Protein AF-A0AAW6NLX8-F1 (afdb_monomer_lite)

Radius of gyration: 13.32 Å; chains: 1; bounding box: 28×21×38 Å

pLDDT: mean 91.65, std 8.45, range [51.34, 98.19]

InterPro domains:
  IPR036237 Xylose isomerase-like superfamily [SSF51658] (1-71)

Sequence (72 aa):
RQLAPAVSYIHVKAAVPHKAQFRAVAPDQTDSRWRDLLNQLPADAPRGIEFPLEGTDLTAVTRHYVNLLREE

Foldseek 3Di:
DVCQVVQQAEEDFDWDDDPPDIATAHCVVDDPVVVVVCVSHPLPRYYHYDGDQDDPDSVVSVVVVCVVVNDD

Secondary structure (DSSP, 8-state):
-TTGGG---EEE-EEEEETTEEEEE-GGGS-THHHHHHTTS-TTS-EEE-S---SS-HHHHHHHHHHHHH--

Organism: Enterobacter cloacae (NCBI:txid550)

Structure (mmCIF, N/CA/C/O backbone):
data_AF-A0AAW6NLX8-F1
#
_entry.id   AF-A0AAW6NLX8-F1
#
loop_
_atom_site.group_PDB
_atom_site.id
_atom_site.type_symbol
_atom_site.label_atom_id
_atom_site.label_alt_id
_atom_site.label_comp_id
_atom_site.label_asym_id
_atom_site.label_entity_id
_atom_site.label_seq_id
_atom_site.pdbx_PDB_ins_code
_atom_site.Cartn_x
_atom_site.Cartn_y
_atom_site.Cartn_z
_atom_site.occupancy
_atom_site.B_iso_or_equiv
_atom_site.auth_seq_id
_atom_site.auth_comp_id
_atom_site.auth_asym_id
_atom_site.auth_atom_id
_atom_site.pdbx_PDB_model_num
ATOM 1 N N . ARG A 1 1 ? 8.312 1.694 17.255 1.00 80.44 1 ARG A N 1
ATOM 2 C CA . ARG A 1 1 ? 6.827 1.694 17.217 1.00 80.44 1 ARG A CA 1
ATOM 3 C C . ARG A 1 1 ? 6.190 3.010 17.700 1.00 80.44 1 ARG A C 1
ATOM 5 O O . ARG A 1 1 ? 4.995 3.030 17.931 1.00 80.44 1 ARG A O 1
ATOM 12 N N . GLN A 1 2 ? 6.930 4.120 17.820 1.00 92.94 2 GLN A N 1
ATOM 13 C CA . GLN A 1 2 ? 6.400 5.371 18.397 1.00 92.94 2 GLN A CA 1
ATOM 14 C C 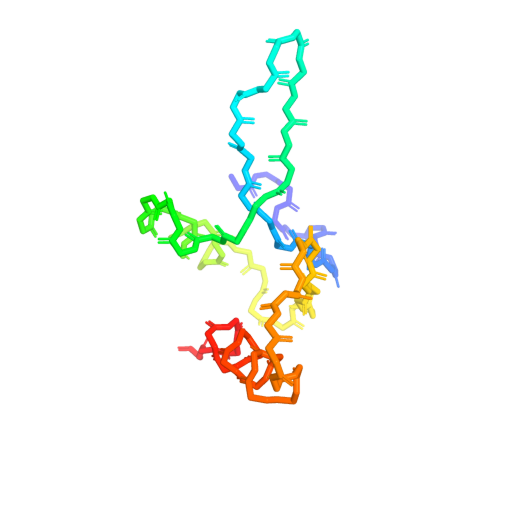. GLN A 1 2 ? 5.204 5.956 17.623 1.00 92.94 2 GLN A C 1
ATOM 16 O O . GLN A 1 2 ? 4.306 6.514 18.236 1.00 92.94 2 GLN A O 1
ATOM 21 N N . LEU A 1 3 ? 5.178 5.787 16.296 1.00 94.81 3 LEU A N 1
ATOM 22 C CA . LEU A 1 3 ? 4.115 6.316 15.433 1.00 94.81 3 LEU A CA 1
ATOM 23 C C . LEU A 1 3 ? 2.911 5.381 15.283 1.00 94.81 3 LEU A C 1
AT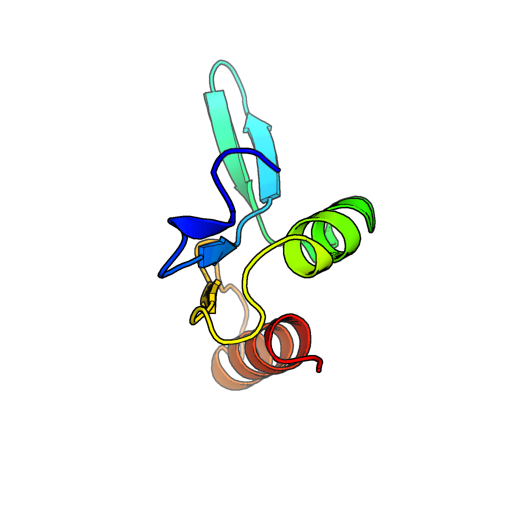OM 25 O O . LEU A 1 3 ? 1.865 5.830 14.833 1.00 94.81 3 LEU A O 1
ATOM 29 N N . ALA A 1 4 ? 3.039 4.103 15.659 1.00 95.44 4 ALA A N 1
ATOM 30 C CA . ALA A 1 4 ? 1.998 3.101 15.426 1.00 95.44 4 ALA A CA 1
ATOM 31 C C . ALA A 1 4 ? 0.622 3.496 16.006 1.00 95.44 4 ALA A C 1
ATOM 33 O O . ALA A 1 4 ? -0.356 3.337 15.284 1.00 95.44 4 ALA A O 1
ATOM 34 N N . PRO A 1 5 ? 0.514 4.087 17.218 1.00 95.38 5 PRO A N 1
ATOM 35 C CA . PRO A 1 5 ? -0.783 4.500 17.764 1.00 95.38 5 PRO A CA 1
ATOM 36 C C . PRO A 1 5 ? -1.511 5.592 16.964 1.00 95.38 5 PRO A C 1
ATOM 38 O O . PRO A 1 5 ? -2.701 5.792 17.170 1.00 95.38 5 PRO A O 1
ATOM 41 N N . ALA A 1 6 ? -0.811 6.321 16.088 1.00 96.75 6 ALA A N 1
ATOM 42 C CA . ALA A 1 6 ? -1.382 7.395 15.274 1.00 96.75 6 ALA A CA 1
ATOM 43 C C . ALA A 1 6 ? -1.663 6.972 13.819 1.00 96.75 6 ALA A C 1
ATOM 45 O O . ALA A 1 6 ? -2.147 7.781 13.029 1.00 96.75 6 ALA A O 1
ATOM 46 N N . VAL A 1 7 ? -1.333 5.734 13.434 1.00 97.31 7 VAL A N 1
ATOM 47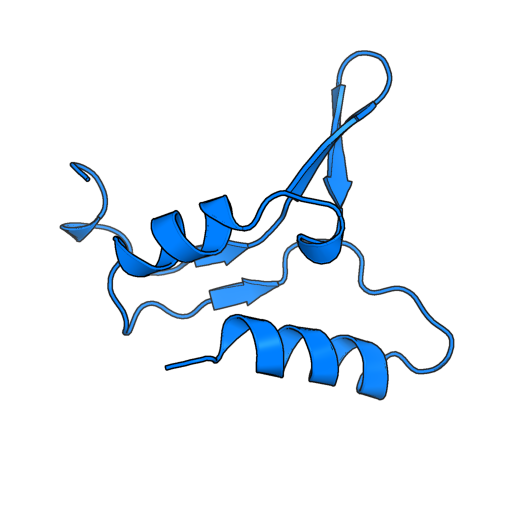 C CA . VAL A 1 7 ? -1.542 5.246 12.066 1.00 97.31 7 VAL A CA 1
ATOM 48 C C . VAL A 1 7 ? -3.014 4.906 11.862 1.00 97.31 7 VAL A C 1
ATOM 50 O O . VAL A 1 7 ? -3.538 4.004 12.501 1.00 97.31 7 VAL A O 1
ATOM 53 N N . SER A 1 8 ? -3.660 5.602 10.930 1.00 96.94 8 SER A N 1
ATOM 54 C CA . SER A 1 8 ? -5.048 5.349 10.523 1.00 96.94 8 SER A CA 1
ATOM 55 C C . SER A 1 8 ? -5.181 4.831 9.089 1.00 96.94 8 SER A C 1
ATOM 57 O O . SER A 1 8 ? -6.272 4.446 8.683 1.00 96.94 8 SER A O 1
ATOM 59 N N . TYR A 1 9 ? -4.092 4.827 8.314 1.00 97.19 9 TYR A N 1
ATOM 60 C CA . TYR A 1 9 ? -4.044 4.338 6.937 1.00 97.19 9 TYR A CA 1
ATOM 61 C C . TYR A 1 9 ? -2.607 3.984 6.539 1.00 97.19 9 TYR A C 1
ATOM 63 O O . TYR A 1 9 ? -1.663 4.660 6.955 1.00 97.19 9 TYR A O 1
ATOM 71 N N . ILE A 1 10 ? -2.431 2.934 5.736 1.00 96.06 10 ILE A N 1
ATOM 72 C CA . ILE A 1 10 ? -1.114 2.400 5.366 1.00 96.06 10 ILE A CA 1
ATOM 73 C C . ILE A 1 10 ? -0.995 2.345 3.845 1.00 96.06 10 ILE A C 1
ATOM 75 O O . ILE A 1 10 ? -1.759 1.645 3.192 1.00 96.06 10 ILE A O 1
ATOM 79 N N . HIS A 1 11 ? 0.002 3.013 3.271 1.00 96.81 11 HIS A N 1
ATOM 80 C CA . HIS A 1 11 ? 0.397 2.789 1.880 1.00 96.81 11 HIS A CA 1
ATOM 81 C C . HIS A 1 11 ? 1.500 1.735 1.814 1.00 96.81 11 HIS A C 1
ATOM 83 O O . HIS A 1 11 ? 2.533 1.872 2.472 1.00 96.81 11 HIS A O 1
ATOM 89 N N . VAL A 1 12 ? 1.310 0.702 0.999 1.00 94.69 12 VAL A N 1
ATOM 90 C CA . VAL A 1 12 ? 2.281 -0.382 0.842 1.00 94.69 12 VAL A CA 1
ATOM 91 C C . VAL A 1 12 ? 2.975 -0.248 -0.504 1.00 94.69 12 VAL A C 1
ATOM 93 O O . VAL A 1 12 ? 2.312 -0.227 -1.538 1.00 94.69 12 VAL A O 1
ATOM 96 N N . LYS A 1 13 ? 4.312 -0.170 -0.480 1.00 94.69 13 LYS A N 1
ATOM 97 C CA . LYS A 1 13 ? 5.199 -0.246 -1.648 1.00 94.69 13 LYS A CA 1
ATOM 98 C C . LYS A 1 13 ? 6.608 -0.657 -1.231 1.00 94.69 13 LYS A C 1
ATOM 100 O O . LYS A 1 13 ? 7.061 -0.283 -0.150 1.00 94.69 13 LYS A O 1
ATOM 105 N N . ALA A 1 14 ? 7.313 -1.366 -2.103 1.00 93.38 14 ALA A N 1
ATOM 106 C CA . ALA A 1 14 ? 8.761 -1.491 -2.010 1.00 93.38 14 ALA A CA 1
ATOM 107 C C . ALA A 1 14 ? 9.442 -0.364 -2.795 1.00 93.38 14 ALA A C 1
ATOM 109 O O . ALA A 1 14 ? 8.838 0.240 -3.680 1.00 93.38 14 ALA A O 1
ATOM 110 N N . ALA A 1 15 ? 10.705 -0.082 -2.479 1.00 93.38 15 ALA A N 1
ATOM 111 C CA . ALA A 1 15 ? 11.500 0.919 -3.176 1.00 93.38 15 ALA A CA 1
ATOM 112 C C . ALA A 1 15 ? 12.877 0.354 -3.531 1.00 93.38 15 ALA A C 1
ATOM 114 O O . ALA A 1 15 ? 13.590 -0.137 -2.657 1.00 93.38 15 ALA A O 1
ATOM 115 N N . VAL A 1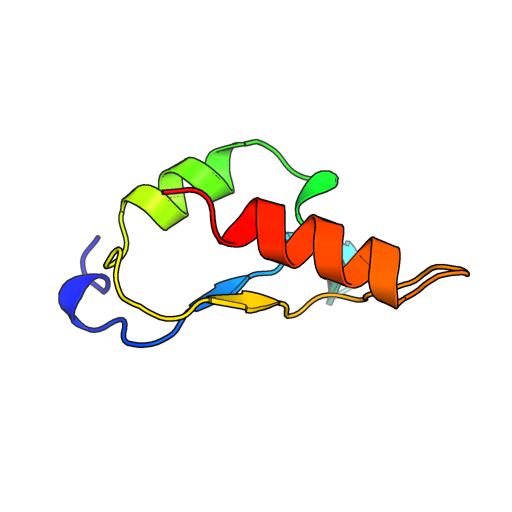 16 ? 13.263 0.459 -4.802 1.00 93.06 16 VAL A N 1
ATOM 116 C CA . VAL A 1 16 ? 14.595 0.061 -5.285 1.00 93.06 16 VAL A CA 1
ATOM 117 C C . VAL A 1 16 ? 15.370 1.280 -5.790 1.00 93.06 16 VAL A C 1
ATOM 119 O O . VAL A 1 16 ? 14.746 2.209 -6.322 1.00 93.06 16 VAL A O 1
ATOM 122 N N . PRO A 1 17 ? 16.709 1.312 -5.645 1.00 95.25 17 PRO A N 1
ATOM 123 C CA . PRO A 1 17 ? 17.530 2.359 -6.241 1.00 95.25 17 PRO A CA 1
ATOM 124 C C . PRO A 1 17 ? 17.314 2.444 -7.755 1.00 95.25 17 PRO A C 1
ATOM 126 O O . PRO A 1 17 ? 17.310 1.438 -8.463 1.00 95.25 17 PRO A O 1
ATOM 129 N N . HIS A 1 18 ? 17.155 3.660 -8.265 1.00 94.81 18 HIS A N 1
ATOM 130 C CA . HIS A 1 18 ? 16.990 3.940 -9.682 1.00 94.81 18 HIS A CA 1
ATOM 131 C C . HIS A 1 18 ? 17.689 5.253 -10.049 1.00 94.81 18 HIS A C 1
ATOM 133 O O . HIS A 1 18 ? 17.159 6.346 -9.839 1.00 94.81 18 HIS A O 1
ATOM 139 N N . LYS A 1 19 ? 18.891 5.147 -10.631 1.00 94.94 19 LYS A N 1
ATOM 140 C CA . LYS A 1 19 ? 19.774 6.294 -10.912 1.00 94.94 19 LYS A CA 1
ATOM 141 C C . LYS A 1 19 ? 20.053 7.080 -9.619 1.00 94.94 19 LYS A C 1
ATOM 143 O O . LYS A 1 19 ? 20.544 6.501 -8.659 1.00 94.94 19 LYS A O 1
ATOM 148 N N . ALA A 1 20 ? 19.729 8.373 -9.591 1.00 96.31 20 ALA A N 1
ATOM 149 C CA . ALA A 1 20 ? 19.870 9.248 -8.427 1.00 96.31 20 ALA A CA 1
ATOM 150 C C . ALA A 1 20 ? 18.617 9.280 -7.521 1.00 96.31 20 ALA A C 1
ATOM 152 O O . ALA A 1 20 ? 18.508 10.149 -6.661 1.00 96.31 20 ALA A O 1
ATOM 153 N N . GLN A 1 21 ? 17.639 8.395 -7.743 1.00 95.94 21 GLN A N 1
ATOM 154 C CA . GLN A 1 21 ? 16.350 8.371 -7.042 1.00 95.94 21 GLN A CA 1
ATOM 155 C C . GLN A 1 21 ? 15.964 6.939 -6.640 1.00 95.94 21 GLN A C 1
ATOM 157 O O . GLN A 1 21 ? 16.729 5.996 -6.832 1.00 95.94 21 GLN A O 1
ATOM 162 N N . PHE A 1 22 ? 14.762 6.776 -6.086 1.00 95.75 22 PHE A N 1
ATOM 163 C CA . PHE A 1 22 ? 14.137 5.481 -5.830 1.00 95.75 22 PHE A CA 1
ATOM 164 C C . PHE A 1 22 ? 12.885 5.320 -6.687 1.00 95.75 22 PHE A C 1
ATOM 166 O O . PHE A 1 22 ? 12.206 6.298 -7.003 1.00 95.75 22 PHE A O 1
ATOM 173 N N . ARG A 1 23 ? 12.561 4.075 -7.037 1.00 95.25 23 ARG A N 1
ATOM 174 C CA . ARG A 1 23 ? 11.330 3.725 -7.750 1.00 95.25 23 ARG A CA 1
ATOM 175 C C . ARG A 1 23 ? 10.491 2.770 -6.913 1.00 95.25 23 ARG A C 1
ATOM 177 O O . ARG A 1 23 ? 11.022 1.804 -6.370 1.00 95.25 23 ARG A O 1
ATOM 184 N N . ALA A 1 24 ? 9.188 3.043 -6.858 1.00 94.88 24 ALA A N 1
ATOM 185 C CA . ALA A 1 24 ? 8.212 2.144 -6.264 1.00 94.88 24 ALA A CA 1
ATOM 186 C C . ALA A 1 24 ? 8.084 0.862 -7.099 1.00 94.88 24 ALA A C 1
ATOM 188 O O . ALA A 1 24 ? 7.907 0.934 -8.317 1.00 94.88 24 ALA A O 1
ATOM 189 N N . VAL A 1 25 ? 8.163 -0.290 -6.443 1.00 93.69 25 VAL A N 1
ATOM 190 C CA . VAL A 1 25 ? 7.979 -1.619 -7.041 1.00 93.69 25 VAL A CA 1
ATOM 191 C C . VAL A 1 25 ? 7.087 -2.473 -6.145 1.00 93.69 25 VAL A C 1
ATOM 193 O O . VAL A 1 25 ? 6.838 -2.126 -4.985 1.00 93.69 25 VAL A O 1
ATOM 196 N N . ALA A 1 26 ? 6.596 -3.585 -6.689 1.00 92.88 26 ALA A N 1
ATOM 197 C CA . ALA A 1 26 ? 5.852 -4.562 -5.910 1.00 92.88 26 ALA A CA 1
ATOM 198 C C . ALA A 1 26 ? 6.716 -5.134 -4.765 1.00 92.88 26 ALA A C 1
ATOM 200 O O . ALA A 1 26 ? 7.913 -5.375 -4.959 1.00 92.88 26 ALA A O 1
ATOM 201 N N . PRO A 1 27 ? 6.131 -5.372 -3.576 1.00 88.19 27 PRO A N 1
ATOM 202 C CA . PRO A 1 27 ? 6.852 -5.898 -2.417 1.00 88.19 27 PRO A CA 1
ATOM 203 C C . PRO A 1 27 ? 7.361 -7.336 -2.607 1.00 88.19 27 PRO A C 1
ATOM 205 O O . PRO A 1 27 ? 8.239 -7.763 -1.862 1.00 88.19 27 PRO A O 1
ATOM 208 N N . ASP A 1 28 ? 6.892 -8.060 -3.625 1.00 80.81 28 ASP A N 1
ATOM 209 C CA . ASP A 1 28 ? 7.303 -9.440 -3.947 1.00 80.81 28 ASP A CA 1
ATOM 210 C C . ASP A 1 28 ? 8.786 -9.552 -4.311 1.00 80.81 28 ASP A C 1
ATOM 212 O O . ASP A 1 28 ? 9.386 -10.618 -4.208 1.00 80.81 28 ASP A O 1
ATOM 216 N N . GLN A 1 29 ? 9.383 -8.441 -4.745 1.00 70.00 29 GLN A N 1
ATOM 217 C CA . GLN A 1 29 ? 10.805 -8.343 -5.068 1.00 70.00 29 GLN A CA 1
ATOM 218 C C . GLN A 1 29 ? 11.670 -8.061 -3.826 1.00 70.00 29 GLN A C 1
ATOM 220 O O . GLN A 1 29 ? 12.877 -7.863 -3.957 1.00 70.00 29 GLN A O 1
ATOM 225 N N . THR A 1 30 ? 11.071 -7.997 -2.630 1.00 67.00 30 THR A N 1
ATOM 226 C CA . THR A 1 30 ? 11.745 -7.606 -1.383 1.00 67.00 30 THR A CA 1
ATOM 227 C C . THR A 1 30 ? 11.630 -8.649 -0.274 1.00 67.00 30 THR A C 1
ATOM 229 O O . THR A 1 30 ? 10.742 -9.496 -0.277 1.00 67.00 30 THR A O 1
ATOM 232 N N . ASP A 1 31 ? 12.559 -8.569 0.681 1.00 73.50 31 ASP A N 1
ATOM 233 C CA . ASP A 1 31 ? 12.651 -9.420 1.874 1.00 73.50 31 ASP A CA 1
ATOM 234 C C . ASP A 1 31 ? 11.354 -9.402 2.716 1.00 73.50 31 ASP A C 1
ATOM 236 O O . ASP A 1 31 ? 10.663 -8.383 2.791 1.00 73.50 31 ASP A O 1
ATOM 240 N N . SER A 1 32 ? 11.040 -10.502 3.411 1.00 77.31 32 SER A N 1
ATOM 241 C CA . SER A 1 32 ? 9.810 -10.702 4.198 1.00 77.31 32 SER A CA 1
ATOM 242 C C . SER A 1 32 ? 9.631 -9.718 5.361 1.00 77.31 32 SER A C 1
ATOM 244 O O . SER A 1 32 ? 8.552 -9.641 5.949 1.00 77.31 32 SER A O 1
ATOM 246 N N . ARG A 1 33 ? 10.654 -8.913 5.664 1.00 86.38 33 ARG A N 1
ATOM 247 C CA . ARG A 1 33 ? 10.680 -7.906 6.734 1.00 86.38 33 ARG A CA 1
ATOM 248 C C . ARG A 1 33 ? 9.518 -6.902 6.698 1.00 86.38 33 ARG A C 1
ATOM 250 O O . ARG A 1 33 ? 9.160 -6.350 7.738 1.00 86.38 33 ARG A O 1
ATOM 257 N N . TRP A 1 34 ? 8.924 -6.625 5.535 1.00 87.88 34 TRP A N 1
ATOM 258 C CA . TRP A 1 34 ? 7.778 -5.708 5.454 1.00 87.88 34 TRP A CA 1
ATOM 259 C C . TRP A 1 34 ? 6.528 -6.273 6.142 1.00 87.88 34 TRP A C 1
ATOM 261 O O . TRP A 1 34 ? 5.770 -5.504 6.730 1.00 87.88 34 TRP A O 1
ATOM 271 N N . ARG A 1 35 ? 6.345 -7.600 6.150 1.00 88.62 35 ARG A N 1
ATOM 272 C CA . ARG A 1 35 ? 5.242 -8.253 6.872 1.00 88.62 35 ARG A CA 1
ATOM 273 C C . ARG A 1 35 ? 5.408 -8.084 8.378 1.00 88.62 35 ARG A C 1
ATOM 275 O O . ARG A 1 35 ? 4.475 -7.669 9.058 1.00 88.62 35 ARG A O 1
ATOM 282 N N . ASP A 1 36 ? 6.630 -8.263 8.879 1.00 90.12 36 ASP A N 1
ATOM 283 C CA . ASP A 1 36 ? 6.957 -8.014 10.288 1.00 90.12 36 ASP A CA 1
ATOM 284 C C . ASP A 1 36 ? 6.735 -6.554 10.690 1.00 90.12 36 ASP A C 1
ATOM 286 O O . ASP A 1 36 ? 6.429 -6.271 11.846 1.00 90.12 36 ASP A O 1
ATOM 290 N N . LEU A 1 37 ? 6.911 -5.605 9.765 1.00 90.44 37 LEU A N 1
ATOM 291 C CA . LEU A 1 37 ? 6.592 -4.201 10.012 1.00 90.44 37 LEU A CA 1
ATOM 292 C C . LEU A 1 37 ? 5.078 -3.972 10.065 1.00 90.44 37 LEU A C 1
ATOM 294 O O . LEU A 1 37 ? 4.620 -3.291 10.981 1.00 90.44 37 LEU A O 1
ATOM 298 N N . LEU A 1 38 ? 4.309 -4.542 9.132 1.00 91.19 38 LEU A N 1
ATOM 299 C CA . LEU A 1 38 ? 2.846 -4.437 9.144 1.00 91.19 38 LEU A CA 1
ATOM 300 C C . LEU A 1 38 ? 2.247 -5.009 10.433 1.00 91.19 38 LEU A C 1
ATOM 302 O O . LEU A 1 38 ? 1.387 -4.366 11.026 1.00 91.19 38 LEU A O 1
ATOM 306 N N . ASN A 1 39 ? 2.790 -6.118 10.941 1.00 91.12 39 ASN A N 1
ATOM 307 C CA . ASN A 1 39 ? 2.384 -6.733 12.213 1.00 91.12 39 ASN A CA 1
ATOM 308 C C . ASN A 1 39 ? 2.646 -5.852 13.452 1.00 91.12 39 ASN A C 1
ATOM 310 O O . ASN A 1 39 ? 2.254 -6.195 14.566 1.00 91.12 39 ASN A O 1
ATOM 314 N N . GLN A 1 40 ? 3.348 -4.727 13.294 1.00 93.25 40 GLN A N 1
ATOM 315 C CA . GLN A 1 40 ? 3.606 -3.756 14.362 1.00 93.25 40 GLN A CA 1
ATOM 316 C C . GLN A 1 40 ? 2.721 -2.509 14.272 1.00 93.25 40 GLN A C 1
ATOM 318 O O . GLN A 1 40 ? 2.857 -1.622 15.121 1.00 93.25 40 GLN A O 1
ATOM 323 N N . LEU A 1 41 ? 1.877 -2.415 13.244 1.00 94.00 41 LEU A N 1
ATOM 324 C CA . LEU A 1 41 ? 0.924 -1.332 13.021 1.00 94.00 41 LEU A CA 1
ATOM 325 C C . LEU A 1 41 ? -0.490 -1.776 13.441 1.00 94.00 41 LEU A C 1
ATOM 327 O O . LEU A 1 41 ? -0.712 -2.973 13.634 1.00 94.00 41 LEU A O 1
ATOM 331 N N . PRO A 1 42 ? -1.443 -0.843 13.619 1.00 94.06 42 PRO A N 1
ATOM 332 C CA . PRO A 1 42 ? -2.824 -1.198 13.933 1.00 94.06 42 PRO A CA 1
ATOM 333 C C . PRO A 1 42 ? -3.406 -2.151 12.884 1.00 94.06 42 PRO A C 1
ATOM 335 O O . PRO A 1 42 ? -3.338 -1.882 11.684 1.00 94.06 42 PRO A O 1
ATOM 338 N N . ALA A 1 43 ? -3.949 -3.280 13.342 1.00 91.00 43 ALA A N 1
ATOM 339 C CA . ALA A 1 43 ? -4.446 -4.342 12.468 1.00 91.00 43 ALA A CA 1
ATOM 340 C C . ALA A 1 43 ? -5.676 -3.911 11.651 1.00 91.00 43 ALA A C 1
ATOM 342 O O . ALA A 1 43 ? -5.889 -4.415 10.551 1.00 91.00 43 ALA A O 1
ATOM 343 N N . ASP A 1 44 ? -6.446 -2.958 12.177 1.00 91.81 44 ASP A N 1
ATOM 344 C CA . ASP A 1 44 ? -7.660 -2.389 11.595 1.00 91.81 44 ASP A CA 1
ATOM 345 C 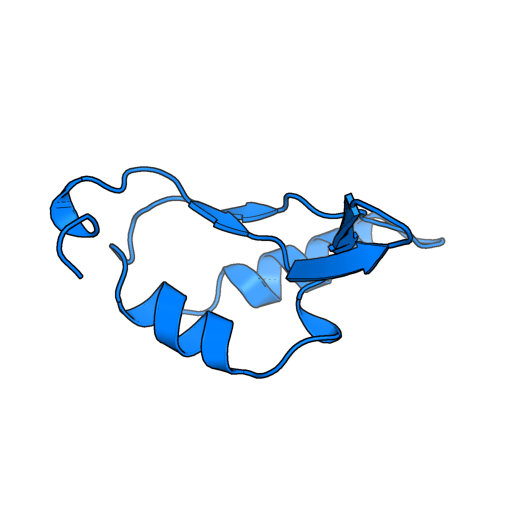C . ASP A 1 44 ? -7.401 -1.192 10.664 1.00 91.81 44 ASP A C 1
ATOM 347 O O . ASP A 1 44 ? -8.320 -0.745 9.974 1.00 91.81 44 ASP A O 1
ATOM 351 N N . ALA A 1 45 ? -6.163 -0.684 10.593 1.00 94.69 45 ALA A N 1
ATOM 352 C CA . ALA A 1 45 ? -5.817 0.383 9.661 1.00 94.69 45 ALA A CA 1
ATOM 353 C C . ALA A 1 45 ? -5.939 -0.126 8.210 1.00 94.69 45 ALA A C 1
ATOM 355 O O . ALA A 1 45 ? -5.275 -1.107 7.846 1.00 94.69 45 ALA A O 1
ATOM 356 N N . PRO A 1 46 ? -6.730 0.535 7.340 1.00 95.31 46 PRO A N 1
ATOM 357 C CA . PRO A 1 46 ? -6.851 0.114 5.955 1.00 95.31 46 PRO A CA 1
ATOM 358 C C . PRO A 1 46 ? -5.505 0.213 5.229 1.00 95.31 46 PRO A C 1
ATOM 360 O O . PRO A 1 46 ? -4.686 1.099 5.494 1.00 95.31 46 PRO A O 1
ATOM 363 N N . ARG A 1 47 ? -5.286 -0.714 4.294 1.00 95.44 47 ARG A N 1
ATOM 364 C CA . ARG A 1 47 ? -4.030 -0.873 3.553 1.00 95.44 47 ARG A CA 1
ATOM 365 C C . ARG A 1 47 ? -4.275 -0.579 2.073 1.00 95.44 47 ARG A C 1
ATOM 367 O O . ARG A 1 47 ? -5.126 -1.207 1.449 1.00 95.44 47 ARG A O 1
ATOM 374 N N . GLY A 1 48 ? -3.532 0.368 1.516 1.00 95.75 48 GLY A N 1
ATOM 375 C CA . GLY A 1 48 ? -3.557 0.749 0.108 1.00 95.75 48 GLY A CA 1
ATOM 376 C C . GLY A 1 48 ? -2.361 0.189 -0.660 1.00 95.75 48 GLY A C 1
ATOM 377 O O . GLY A 1 48 ? -1.225 0.259 -0.191 1.00 95.75 48 GLY A O 1
ATOM 378 N N . ILE A 1 49 ? -2.613 -0.330 -1.862 1.00 96.31 49 ILE A N 1
ATOM 379 C CA . ILE A 1 49 ? -1.572 -0.679 -2.837 1.00 96.31 49 ILE A CA 1
ATOM 380 C C . ILE A 1 49 ? -1.045 0.617 -3.459 1.00 96.31 49 ILE A C 1
ATOM 382 O O . ILE A 1 49 ? -1.822 1.375 -4.035 1.00 96.31 49 ILE A O 1
ATOM 386 N N . GLU A 1 50 ? 0.263 0.867 -3.374 1.00 96.81 50 GLU A N 1
ATOM 387 C CA . GLU A 1 50 ? 0.879 2.076 -3.939 1.00 96.81 50 GLU A CA 1
ATOM 388 C C . GLU A 1 50 ? 2.170 1.774 -4.724 1.00 96.81 50 GLU A C 1
ATOM 390 O O . GLU A 1 50 ? 3.213 2.417 -4.568 1.00 96.81 50 GLU A O 1
ATOM 395 N N . PHE A 1 51 ? 2.087 0.769 -5.591 1.00 95.88 51 PHE A N 1
ATOM 396 C CA . PHE A 1 51 ? 3.111 0.373 -6.559 1.00 95.88 51 PHE A CA 1
ATOM 397 C C . PHE A 1 51 ? 2.454 0.016 -7.905 1.00 95.88 51 PHE A C 1
ATOM 399 O O . PHE A 1 51 ? 1.232 -0.156 -7.951 1.00 95.88 51 PHE A O 1
ATOM 406 N N . PRO A 1 52 ? 3.222 -0.075 -9.010 1.00 96.31 52 PRO A N 1
ATOM 407 C CA . PRO A 1 52 ? 2.665 -0.406 -10.319 1.00 96.31 52 PRO A CA 1
ATOM 408 C C . PRO A 1 52 ? 1.936 -1.756 -10.318 1.00 96.31 52 PRO A C 1
ATOM 410 O O . PRO A 1 52 ? 2.490 -2.768 -9.892 1.00 96.31 52 PRO A O 1
ATOM 413 N N . LEU A 1 53 ? 0.703 -1.764 -10.824 1.00 96.44 53 LEU A N 1
ATOM 414 C CA . LEU A 1 53 ? -0.054 -2.973 -11.141 1.00 96.44 53 LEU A CA 1
ATOM 415 C C . LEU A 1 53 ? 0.022 -3.176 -12.653 1.00 96.44 53 LEU A C 1
ATOM 417 O O . LEU A 1 53 ? -0.617 -2.450 -13.412 1.00 96.44 53 LEU A O 1
ATOM 421 N N . GLU A 1 54 ? 0.839 -4.130 -13.085 1.00 95.31 54 GLU A N 1
ATOM 422 C CA . GLU A 1 54 ? 1.171 -4.345 -14.493 1.00 95.31 54 GLU A CA 1
ATOM 423 C C . GLU A 1 54 ? 0.911 -5.806 -14.874 1.00 95.31 54 GLU A C 1
ATOM 425 O O . GLU A 1 54 ? 1.185 -6.724 -14.103 1.00 95.31 54 GLU A O 1
ATOM 430 N N . GLY A 1 55 ? 0.369 -6.033 -16.069 1.00 95.25 55 GLY A N 1
ATOM 431 C CA . GLY A 1 55 ? 0.064 -7.369 -16.575 1.00 95.25 55 GLY A CA 1
ATOM 432 C C . GLY A 1 55 ? -1.062 -7.352 -17.602 1.00 95.25 55 GLY A C 1
ATOM 433 O O . GLY A 1 55 ? -1.731 -6.340 -17.797 1.00 95.25 55 GLY A O 1
ATOM 434 N N . THR A 1 56 ? -1.270 -8.484 -18.271 1.00 97.12 56 THR A N 1
ATOM 435 C CA . THR A 1 56 ? -2.322 -8.645 -19.289 1.00 97.12 56 THR A CA 1
ATOM 436 C C . THR A 1 56 ? -3.718 -8.792 -18.683 1.00 97.12 56 THR A C 1
ATOM 438 O O . THR A 1 56 ? -4.695 -8.386 -19.306 1.00 97.12 56 THR A O 1
ATOM 441 N N . ASP A 1 57 ? -3.815 -9.327 -17.463 1.00 98.00 57 ASP A N 1
ATOM 442 C CA . ASP A 1 57 ? -5.046 -9.407 -16.674 1.00 98.00 57 ASP A CA 1
ATOM 443 C C . ASP A 1 57 ? -4.880 -8.612 -15.373 1.00 98.00 57 ASP A C 1
ATOM 445 O O . ASP A 1 57 ? -4.425 -9.126 -14.347 1.00 98.00 57 ASP A O 1
ATOM 449 N N . LEU A 1 58 ? -5.271 -7.337 -15.411 1.00 97.75 58 LEU A N 1
ATOM 450 C CA . LEU A 1 58 ? -5.205 -6.464 -14.239 1.00 97.75 58 LEU A CA 1
ATOM 451 C C . LEU A 1 58 ? -6.101 -6.948 -13.098 1.00 97.75 58 LEU A C 1
ATOM 453 O O . LEU A 1 58 ? -5.776 -6.720 -11.940 1.00 97.75 58 LEU A O 1
ATOM 457 N N . THR A 1 59 ? -7.194 -7.656 -13.384 1.00 98.19 59 THR A N 1
ATOM 458 C CA . THR A 1 59 ? -8.075 -8.160 -12.326 1.00 98.19 59 THR A CA 1
ATOM 459 C C . THR A 1 59 ? -7.387 -9.279 -11.549 1.00 98.19 59 THR A C 1
ATOM 461 O O . THR A 1 59 ? -7.442 -9.295 -10.318 1.00 98.19 59 THR A O 1
ATOM 464 N N . ALA A 1 60 ? -6.711 -10.200 -12.241 1.00 97.69 60 ALA A N 1
ATOM 465 C CA . ALA A 1 60 ? -5.908 -11.235 -11.595 1.00 97.69 60 ALA A CA 1
ATOM 466 C C . ALA A 1 60 ? -4.741 -10.635 -10.795 1.00 97.69 60 ALA A C 1
ATOM 468 O O . ALA A 1 60 ? -4.550 -11.010 -9.636 1.00 97.69 60 ALA A O 1
ATOM 469 N N . VAL A 1 61 ? -4.022 -9.666 -11.373 1.00 96.81 61 VAL A N 1
ATOM 470 C CA . VAL A 1 61 ? -2.906 -8.968 -10.711 1.00 96.81 61 VAL A CA 1
ATOM 471 C C . VAL A 1 61 ? -3.385 -8.237 -9.454 1.00 96.81 61 VAL A C 1
ATOM 473 O O . VAL A 1 61 ? -2.851 -8.452 -8.368 1.00 96.81 61 VAL A O 1
ATOM 476 N N . THR A 1 62 ? -4.439 -7.426 -9.546 1.00 96.69 62 THR A N 1
ATOM 477 C CA . THR A 1 62 ? -4.991 -6.719 -8.383 1.00 96.69 62 THR A CA 1
ATOM 478 C C . THR A 1 62 ? -5.501 -7.693 -7.322 1.00 96.69 62 THR A C 1
ATOM 480 O O . THR A 1 62 ? -5.235 -7.487 -6.140 1.00 96.69 62 THR A O 1
ATOM 483 N N . ARG A 1 63 ? -6.180 -8.783 -7.711 1.00 96.56 63 ARG A N 1
ATOM 484 C CA . ARG A 1 63 ? -6.666 -9.800 -6.762 1.00 96.56 63 ARG A CA 1
ATOM 485 C C . ARG A 1 63 ? -5.524 -10.445 -5.982 1.00 96.56 63 ARG A C 1
ATOM 487 O O . ARG A 1 63 ? -5.672 -10.656 -4.781 1.00 96.56 63 ARG A O 1
ATOM 494 N N . HIS A 1 64 ? -4.405 -10.743 -6.642 1.00 94.69 64 HIS A N 1
ATOM 495 C CA . HIS A 1 64 ? -3.218 -11.282 -5.982 1.00 94.69 64 HIS A CA 1
ATOM 496 C C . HIS A 1 64 ? -2.737 -10.355 -4.857 1.00 94.69 64 HIS A C 1
ATOM 498 O O . HIS A 1 64 ? -2.635 -10.789 -3.711 1.00 94.69 64 HIS A O 1
ATOM 504 N N . TYR A 1 65 ? -2.537 -9.068 -5.152 1.00 94.75 65 TYR A N 1
ATOM 505 C CA . TYR A 1 65 ? -2.042 -8.108 -4.162 1.00 94.75 65 TYR A CA 1
ATOM 506 C C . TYR A 1 65 ? -3.056 -7.764 -3.072 1.00 94.75 65 TYR A C 1
ATOM 508 O O . TYR A 1 65 ? -2.671 -7.598 -1.918 1.00 94.75 65 TYR A O 1
ATOM 516 N N . VAL A 1 66 ? -4.351 -7.704 -3.393 1.00 94.94 66 VAL A N 1
ATOM 517 C CA . VAL A 1 66 ? -5.398 -7.552 -2.371 1.00 94.94 66 VAL A CA 1
ATOM 518 C C . VAL A 1 66 ? -5.362 -8.726 -1.398 1.00 94.94 66 VAL A C 1
ATOM 520 O O . VAL A 1 66 ? -5.420 -8.512 -0.193 1.00 94.94 66 VAL A O 1
ATOM 523 N N . ASN A 1 67 ? -5.227 -9.958 -1.897 1.00 93.19 67 ASN A N 1
ATOM 524 C CA . ASN A 1 67 ? -5.122 -11.132 -1.035 1.00 93.19 67 ASN A CA 1
ATOM 525 C C . ASN A 1 67 ? -3.863 -11.083 -0.168 1.00 93.19 67 ASN A C 1
ATOM 527 O O . ASN A 1 67 ? -3.976 -11.255 1.039 1.00 93.19 67 ASN A O 1
ATOM 531 N N . LEU A 1 68 ? -2.712 -10.773 -0.768 1.00 90.88 68 LEU A N 1
ATOM 532 C CA . LEU A 1 68 ? -1.432 -10.658 -0.070 1.00 90.88 68 LEU A CA 1
ATOM 533 C C . LEU A 1 68 ? -1.474 -9.635 1.077 1.00 90.88 68 LEU A C 1
ATOM 535 O O . LEU A 1 68 ? -0.899 -9.869 2.134 1.00 90.88 68 LEU A O 1
ATOM 539 N N . LEU A 1 69 ? -2.126 -8.487 0.872 1.00 90.44 69 LEU A N 1
ATOM 540 C CA . LEU A 1 69 ? -2.188 -7.423 1.879 1.00 90.44 69 LEU A CA 1
ATOM 541 C C . LEU A 1 69 ? -3.325 -7.595 2.882 1.00 90.44 69 LEU A C 1
ATOM 543 O O . LEU A 1 69 ? -3.306 -6.927 3.913 1.00 90.44 69 LEU A O 1
ATOM 547 N N . ARG A 1 70 ? -4.310 -8.446 2.592 1.00 86.00 70 ARG A N 1
ATOM 548 C CA . ARG A 1 70 ? -5.446 -8.708 3.479 1.00 86.00 70 ARG A CA 1
ATOM 549 C C . ARG A 1 70 ? -5.117 -9.684 4.605 1.00 86.00 70 ARG A C 1
ATOM 551 O O . ARG A 1 70 ? -5.858 -9.662 5.576 1.00 86.00 70 ARG A O 1
ATOM 558 N N . GLU A 1 71 ? -4.078 -10.516 4.464 1.00 64.94 71 GLU A N 1
ATOM 559 C CA . GLU A 1 71 ? -3.781 -11.604 5.412 1.00 64.94 71 GLU A CA 1
ATOM 560 C C . GLU A 1 71 ? -3.871 -11.137 6.883 1.00 64.94 71 GLU A C 1
ATOM 562 O O . GLU A 1 71 ? -3.322 -10.083 7.244 1.00 64.94 71 GLU A O 1
ATOM 567 N N . GLU A 1 72 ? -4.667 -11.911 7.642 1.00 51.34 72 GLU A N 1
ATOM 568 C CA . GLU A 1 72 ? -5.115 -11.720 9.035 1.00 51.34 72 GLU A CA 1
ATOM 569 C C . GLU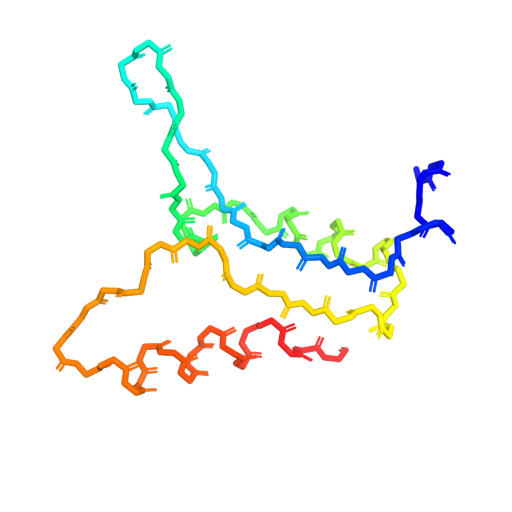 A 1 72 ? -4.025 -12.054 10.059 1.00 51.34 72 GLU A C 1
ATOM 571 O O . GLU A 1 72 ? -3.356 -13.103 9.898 1.00 51.34 72 GLU A O 1
#